Protein 5MQ1 (pdb70)

InterPro domains:
  IPR001487 Bromodomain [PF00439] (141-223)
  IPR001487 Bromodomain [PR00503] (165-181)
  IPR001487 Bromodomain [PR00503] (181-199)
  IPR001487 Bromodomain [PR00503] (199-218)
  IPR001487 Bromodomain [PS50014] (148-218)
  IPR001487 Bromodomain [SM00297] (129-237)
  IPR021900 Protein of unknown function DUF3512 [PF12024] (299-482)
  IPR036427 Bromodomain-like superfamily [G3DSA:1.20.920.10] (128-239)
  IPR036427 Bromodomain-like superfamily [SSF47370] (117-234)
  IPR051831 Bromodomain-containing [PTHR22881] (2-627)

Organism: Homo sapiens (NCBI:txid9606)

Foldseek 3Di:
DADPQLVVLVVLLVQLVVLVPVCPQADWDDCVNPPCLCVFDVPEAGSPVLNVCSVVVVDPHLVVSLVSLVSNLVSQPRRDDCVDPSVVSSVSSNVSSCVSRDDDDDDD

B-factor: mean 15.21, std 10.14, range [5.26, 54.84]

Radius of gyration: 14.57 Å; Cα contacts (8 Å, |Δi|>4): 106; chains: 1; bounding box: 26×47×26 Å

Sequence (108 aa):
EQTPLQEEALNQLMMRQLQRKDPSAFFSFPVTDFIIAPGYSMMMIIIKHPMDFSSTMKEEKIKNNNDDDYQQSIEELKDNFKLMCTNAMMIYNKPEETIYYKKAAKKKKLLHSSGMKKILSSQQQEEEERRIQS

Nearest PDB structures (foldseek):
  5mq1-assembly1_A  TM=1.009E+00  e=2.777E-17  Homo sapiens
  6v0q-assembly1_A  TM=9.928E-01  e=1.343E-14  Homo sapiens
  6v16-assembly2_B  TM=9.738E-01  e=5.239E-14  Homo sapiens
  6uzf-assembly1_A  TM=9.537E-01  e=3.900E-12  Homo sapiens
  6v0x-assembly1_A  TM=9.738E-01  e=1.212E-11  Homo sapiens

Solvent-accessible surface area: 7619 Å² total; per-residue (Å²): 157,98,58,111,61,13,120,40,2,44,55,29,5,141,67,0,47,170,103,17,123,71,61,73,18,21,143,82,60,77,69,197,136,11,104,22,19,63,149,91,8,135,132,82,35,6,0,30,52,0,98,95,53,2,150,81,90,78,5,138,37,75,98,72,0,50,67,22,0,89,57,5,0,41,9,9,48,118,50,22,140,82,129,42,110,96,44,122,26,0,109,163,4,21,121,27,0,37,176,40,15,74,146,158,206,157,135,178

Secondary structure (DSSP, 8-state):
---HHHHHHHHHHHHHHHT-TT-SSSSPPPTTTSTTHHHH-SS---HHHHHHHHHTT--S-HHHHHHHHHHHHHHHHHHS-TTSHHHHHHHHHHHHHHHHH-------

CATH classification: 1.20.920.10

Structure (mmCIF, N/CA/C/O backbone):
data_5MQ1
#
_entry.id   5MQ1
#
_cell.length_a   66.870
_cell.length_b   125.255
_cell.length_c   37.353
_cell.angle_alpha   90.00
_cell.angle_beta   90.00
_cell.angle_gamma   90.00
#
_symmetry.space_group_name_H-M   'C 2 2 21'
#
loop_
_entity.id
_entity.type
_entity.pdbx_description
1 polymer 'Bromodomain-containing protein 7'
2 non-polymer 4-[4-[(dimethylamino)methyl]-2,5-dimethoxy-phenyl]-2-methyl-2,7-naphthyridin-1-one
3 non-polymer 'ZINC ION'
4 non-polymer 'CHLORIDE ION'
5 non-polymer 'MAGNESIUM ION'
6 non-polymer 1,2-ETHANEDIOL
7 water water
#
loop_
_atom_site.group_PDB
_atom_site.id
_atom_site.type_symbol
_atom_site.label_atom_id
_atom_site.label_alt_id
_atom_site.label_comp_id
_atom_site.label_asym_id
_atom_site.label_entity_id
_atom_site.label_seq_id
_atom_site.pdbx_PDB_ins_code
_atom_site.Cartn_x
_atom_site.Cartn_y
_atom_site.Cartn_z
_atom_site.occupancy
_atom_site.B_iso_or_equiv
_atom_site.auth_seq_id
_atom_site.auth_comp_id
_atom_site.auth_asym_id
_atom_site.auth_atom_id
_atom_site.pdbx_PDB_model_num
ATOM 1 N N . GLU A 1 5 ? 25.472 122.034 49.732 1.00 47.44 132 GLU A N 1
ATOM 2 C CA . GLU A 1 5 ? 24.435 121.099 49.155 1.00 46.49 132 GLU A CA 1
ATOM 3 C C . GLU A 1 5 ? 23.027 121.707 49.209 1.00 44.34 132 GLU A C 1
ATOM 4 O O . GLU A 1 5 ? 22.318 121.567 50.209 1.00 47.77 132 GLU A O 1
ATOM 6 N N . GLN A 1 6 ? 22.619 122.377 48.140 1.00 39.94 133 GLN A N 1
ATOM 7 C CA . GLN A 1 6 ? 21.264 122.952 48.089 1.00 35.12 133 GLN A CA 1
ATOM 8 C C . GLN A 1 6 ? 20.214 121.973 47.535 1.00 29.45 133 GLN A C 1
ATOM 9 O O . GLN A 1 6 ? 20.531 121.063 46.751 1.00 31.58 133 GLN A O 1
ATOM 15 N N . THR A 1 7 ? 18.972 122.156 47.966 1.00 22.06 134 THR A N 1
ATOM 16 C CA . THR A 1 7 ? 17.866 121.315 47.522 1.00 18.12 134 THR A CA 1
ATOM 17 C C . THR A 1 7 ? 17.448 121.641 46.074 1.00 17.75 134 THR A C 1
ATOM 18 O O . THR A 1 7 ? 17.844 122.690 45.508 1.00 17.05 134 THR A O 1
ATOM 22 N N . PRO A 1 8 ? 16.675 120.728 45.461 1.00 15.68 135 PRO A N 1
ATOM 23 C CA . PRO A 1 8 ? 16.124 121.083 44.179 1.00 14.67 135 PRO A CA 1
ATOM 24 C C . PRO A 1 8 ? 15.235 122.342 44.177 1.00 13.24 135 PRO A C 1
ATOM 25 O O . PRO A 1 8 ? 15.264 123.104 43.169 1.00 13.64 135 PRO A O 1
ATOM 29 N N . LEU A 1 9 ? 14.477 122.550 45.224 1.00 12.76 136 LEU A N 1
ATOM 30 C CA . LEU A 1 9 ? 13.651 123.789 45.322 1.00 12.80 136 LEU A CA 1
ATOM 31 C C . LEU A 1 9 ? 14.549 125.027 45.362 1.00 14.03 136 LEU A C 1
ATOM 32 O O . LEU A 1 9 ? 14.336 126.020 44.629 1.00 12.67 136 LEU A O 1
ATOM 37 N N . GLN A 1 10 ? 15.569 125.011 46.220 1.00 14.40 137 GLN A N 1
ATOM 38 C CA . GLN A 1 10 ? 16.529 126.147 46.259 1.00 14.74 137 GLN A CA 1
ATOM 39 C C . GLN A 1 10 ? 17.177 126.444 44.906 1.00 15.61 137 GLN A C 1
ATOM 40 O O . GLN A 1 10 ? 17.283 127.616 44.479 1.00 14.36 137 GLN A O 1
ATOM 46 N N . GLU A 1 11 ? 17.607 125.408 44.188 1.00 14.68 138 GLU A N 1
ATOM 47 C CA A GLU A 1 11 ? 18.174 125.518 42.857 0.50 16.32 138 GLU A CA 1
ATOM 48 C CA B GLU A 1 11 ? 18.214 125.612 42.885 0.50 16.60 138 GLU A CA 1
ATOM 49 C C . GLU A 1 11 ? 17.194 126.218 41.880 1.00 15.79 138 GLU A C 1
ATOM 50 O O . GLU A 1 11 ? 17.547 127.142 41.109 1.00 15.44 138 GLU A O 1
ATOM 61 N N . ALA A 1 12 ? 15.953 125.756 41.917 1.00 14.77 139 ALA A N 1
ATOM 62 C CA . ALA A 1 12 ? 14.888 126.314 41.072 1.00 13.46 139 ALA A CA 1
ATOM 63 C C . ALA A 1 12 ? 14.657 127.809 41.410 1.00 13.06 139 ALA A C 1
ATOM 64 O O . ALA A 1 12 ? 14.444 128.631 40.494 1.00 13.70 139 ALA A O 1
ATOM 66 N N . LEU A 1 13 ? 14.609 128.117 42.696 1.00 12.39 140 LEU A N 1
ATOM 67 C CA . LEU A 1 13 ? 14.372 129.541 43.106 1.00 12.26 140 LEU A CA 1
ATOM 68 C C . LEU A 1 13 ? 15.543 130.419 42.692 1.00 12.99 140 LEU A C 1
ATOM 69 O O . LEU A 1 13 ? 15.330 131.557 42.232 1.00 11.84 140 LEU A O 1
ATOM 74 N N . ASN A 1 14 ? 16.785 129.919 42.813 1.00 14.09 141 ASN A N 1
ATOM 75 C CA . ASN A 1 14 ? 17.965 130.688 42.348 1.00 15.25 141 ASN A CA 1
ATOM 76 C C . ASN A 1 14 ? 17.906 130.985 40.863 1.00 15.81 141 ASN A C 1
ATOM 77 O O . ASN A 1 14 ? 18.259 132.100 40.453 1.00 15.98 141 ASN A O 1
ATOM 82 N N . GLN A 1 15 ? 17.504 130.010 40.052 1.00 15.68 142 GLN A N 1
ATOM 83 C CA . GLN A 1 15 ? 17.417 130.213 38.626 1.00 16.41 142 GLN A CA 1
ATOM 84 C C . GLN A 1 15 ? 16.325 131.264 38.291 1.00 15.19 142 GLN A C 1
ATOM 85 O O . GLN A 1 15 ? 16.551 132.136 37.430 1.00 15.98 142 GLN A O 1
ATOM 88 N N . LEU A 1 16 ? 15.190 131.178 38.980 1.00 11.88 143 LEU A N 1
ATOM 89 C CA . LEU A 1 16 ? 14.141 132.232 38.765 1.00 11.75 143 LEU A CA 1
ATOM 90 C C . LEU A 1 16 ? 14.656 133.624 39.128 1.00 10.66 143 LEU A C 1
ATOM 91 O O . LEU A 1 16 ? 14.411 134.630 38.375 1.00 10.12 143 LEU A O 1
ATOM 96 N N . MET A 1 17 ? 15.355 133.731 40.251 1.00 10.39 144 MET A N 1
ATOM 97 C CA A MET A 1 17 ? 15.938 135.003 40.666 0.60 10.86 144 MET A CA 1
ATOM 98 C CA B MET A 1 17 ? 15.946 135.011 40.684 0.40 11.38 144 MET A CA 1
ATOM 99 C C . MET A 1 17 ? 16.873 135.617 39.638 1.00 11.39 144 MET A C 1
ATOM 100 O O . MET A 1 17 ? 16.801 136.825 39.377 1.00 10.82 144 MET A O 1
ATOM 109 N N . ARG A 1 18 ? 17.746 134.813 39.025 1.00 11.62 145 ARG A N 1
ATOM 110 C CA . ARG A 1 18 ? 18.648 135.348 37.985 1.00 12.42 145 ARG A CA 1
ATOM 111 C C . ARG A 1 18 ? 17.857 135.981 36.825 1.00 11.54 145 ARG A C 1
ATOM 112 O O . ARG A 1 18 ? 18.200 137.075 36.334 1.00 11.13 145 ARG A O 1
ATOM 120 N N . GLN A 1 19 ? 16.779 135.322 36.406 1.00 10.07 146 GLN A N 1
ATOM 121 C CA . GLN A 1 19 ? 15.925 135.856 35.341 1.00 9.79 146 GLN A CA 1
ATOM 122 C C . GLN A 1 19 ? 15.257 137.181 35.772 1.00 9.24 146 GLN A C 1
ATOM 123 O O . GLN A 1 19 ? 15.209 138.140 35.006 1.00 9.27 146 GLN A O 1
ATOM 129 N N . LEU A 1 20 ? 14.720 137.209 36.972 1.00 8.78 147 LEU A N 1
ATOM 130 C CA . LEU A 1 20 ? 13.991 138.391 37.504 1.00 7.91 147 LEU A CA 1
ATOM 131 C C . LEU A 1 20 ? 14.920 139.609 37.636 1.00 8.78 147 LEU A C 1
ATOM 132 O O . LEU A 1 20 ? 14.562 140.725 37.237 1.00 7.92 147 LEU A O 1
ATOM 137 N N . GLN A 1 21 ? 16.164 139.384 38.104 1.00 9.01 148 GLN A N 1
ATOM 138 C CA . GLN A 1 21 ? 17.082 140.530 38.269 1.00 9.61 148 GLN A CA 1
ATOM 139 C C . GLN A 1 21 ? 17.528 141.095 36.926 1.00 9.08 148 GLN A C 1
ATOM 140 O O . GLN A 1 21 ? 17.814 142.319 36.835 1.00 8.96 148 GLN A O 1
ATOM 146 N N . ARG A 1 22 ? 17.597 140.266 35.870 1.00 10.07 149 ARG A N 1
ATOM 147 C CA . ARG A 1 22 ? 17.916 140.797 34.524 1.00 11.02 149 ARG A CA 1
ATOM 148 C C . ARG A 1 22 ? 16.864 141.803 34.034 1.00 10.58 149 ARG A C 1
ATOM 149 O O . ARG A 1 22 ? 17.156 142.682 33.161 1.00 11.40 149 ARG A O 1
ATOM 157 N N . LYS A 1 23 ? 15.644 141.718 34.590 1.00 8.83 150 LYS A N 1
ATOM 158 C CA . LYS A 1 23 ? 14.543 142.652 34.237 1.00 9.19 150 LYS A CA 1
ATOM 159 C C . LYS A 1 23 ? 14.582 143.973 35.063 1.00 8.83 150 LYS A C 1
ATOM 160 O O . LYS A 1 23 ? 13.703 144.863 34.860 1.00 8.73 150 LYS A O 1
ATOM 166 N N . ASP A 1 24 ? 15.611 144.140 35.903 1.00 8.59 151 ASP A N 1
ATOM 167 C CA . ASP A 1 24 ? 15.849 145.343 36.708 1.00 8.10 151 ASP A CA 1
ATOM 168 C C . ASP A 1 24 ? 17.268 145.902 36.389 1.00 8.24 151 ASP A C 1
ATOM 169 O O . ASP A 1 24 ? 18.141 145.974 37.273 1.00 7.75 151 ASP A O 1
ATOM 174 N N . PRO A 1 25 ? 17.475 146.322 35.107 1.00 8.47 152 PRO A N 1
ATOM 175 C CA . PRO A 1 25 ? 18.827 146.853 34.754 1.00 9.02 152 PRO A CA 1
ATOM 176 C C . PRO A 1 25 ? 19.279 148.120 35.547 1.00 8.93 152 PRO A C 1
ATOM 177 O O . PRO A 1 25 ? 20.499 148.366 35.692 1.00 9.64 152 PRO A O 1
ATOM 181 N N . SER A 1 26 ? 18.306 148.919 36.015 1.00 8.14 153 SER A N 1
ATOM 182 C CA . SER A 1 26 ? 18.637 150.090 36.845 1.00 7.99 153 SER A CA 1
ATOM 183 C C . SER A 1 26 ? 19.027 149.768 38.293 1.00 7.86 153 SER A C 1
ATOM 184 O O . SER A 1 26 ? 19.418 150.682 39.044 1.00 8.56 153 SER A O 1
ATOM 187 N N . ALA A 1 27 ? 18.822 148.515 38.719 1.00 7.62 154 ALA A N 1
ATOM 188 C CA . ALA A 1 27 ? 19.141 148.098 40.084 1.00 8.24 154 ALA A CA 1
ATOM 189 C C . ALA A 1 27 ? 18.350 148.872 41.147 1.00 8.02 154 ALA A C 1
ATOM 190 O O . ALA A 1 27 ? 18.828 149.094 42.290 1.00 8.67 154 ALA A O 1
ATOM 192 N N . PHE A 1 28 ? 17.118 149.255 40.812 1.00 7.54 155 PHE A N 1
ATOM 193 C CA . PHE A 1 28 ? 16.278 149.946 41.771 1.00 7.22 155 PHE A CA 1
ATOM 194 C C . PHE A 1 28 ? 15.773 148.984 42.897 1.00 7.07 155 PHE A C 1
ATOM 195 O O . PHE A 1 28 ? 15.401 149.438 43.972 1.00 7.57 155 PHE A O 1
ATOM 203 N N . PHE A 1 29 ? 15.729 147.672 42.629 1.00 6.32 156 PHE A N 1
ATOM 204 C CA . PHE A 1 29 ? 15.098 146.695 43.532 1.00 6.79 156 PHE A CA 1
ATOM 205 C C . PHE A 1 29 ? 16.150 145.706 44.127 1.00 6.90 156 PHE A C 1
ATOM 206 O O . PHE A 1 29 ? 15.779 144.759 44.834 1.00 7.18 156 PHE A O 1
ATOM 214 N N . SER A 1 30 ? 17.447 145.975 43.927 1.00 7.07 157 SER A N 1
ATOM 215 C CA . SER A 1 30 ? 18.505 145.069 44.424 1.00 7.86 157 SER A CA 1
ATOM 216 C C . SER A 1 30 ? 18.643 144.989 45.933 1.00 7.92 157 SER A C 1
ATOM 217 O O . SER A 1 30 ? 18.923 143.902 46.476 1.00 8.63 157 SER A O 1
ATOM 220 N N . PHE A 1 31 ? 18.488 146.132 46.615 1.00 8.01 158 PHE A N 1
ATOM 221 C CA . PHE A 1 31 ? 18.740 146.269 48.078 1.00 8.30 158 PHE A CA 1
ATOM 222 C C . PHE A 1 31 ? 17.620 147.044 48.777 1.00 7.99 158 PHE A C 1
ATOM 223 O O . PHE A 1 31 ? 16.806 147.704 48.103 1.00 7.45 158 PHE A O 1
ATOM 231 N N . PRO A 1 32 ? 17.543 146.972 50.120 1.00 7.78 159 PRO A N 1
ATOM 232 C CA . PRO A 1 32 ? 16.450 147.678 50.808 1.00 8.16 159 PRO A CA 1
ATOM 233 C C . PRO A 1 32 ? 16.464 149.197 50.584 1.00 8.04 159 PRO A C 1
ATOM 234 O O . PRO A 1 32 ? 17.555 149.835 50.503 1.00 8.19 159 PRO A O 1
ATOM 238 N N . VAL A 1 33 ? 15.284 149.772 50.415 1.00 7.56 160 VAL A N 1
ATOM 239 C CA . VAL A 1 33 ? 15.136 151.251 50.347 1.00 8.20 160 VAL A CA 1
ATOM 240 C C . VAL A 1 33 ? 15.283 151.890 51.722 1.00 8.57 160 VAL A C 1
ATOM 241 O O . VAL A 1 33 ? 14.497 151.615 52.622 1.00 10.47 160 VAL A O 1
ATOM 245 N N . THR A 1 34 ? 16.281 152.776 51.881 1.00 8.30 161 THR A N 1
ATOM 246 C CA . THR A 1 34 ? 16.473 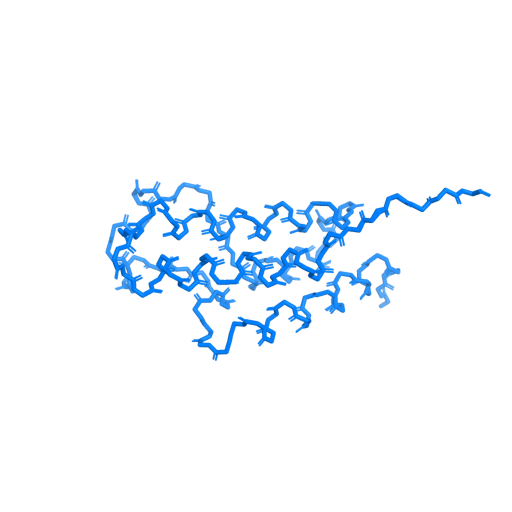153.482 53.177 1.00 8.05 161 THR A CA 1
ATOM 247 C C . THR A 1 34 ? 15.723 154.829 53.233 1.00 7.30 161 THR A C 1
ATOM 248 O O . THR A 1 34 ? 15.348 155.397 52.202 1.00 8.15 161 THR A O 1
ATOM 252 N N . ASP A 1 35 ? 15.579 155.402 54.446 1.00 7.70 162 ASP A N 1
ATOM 253 C CA . ASP A 1 35 ? 14.970 156.722 54.652 1.00 7.83 162 ASP A CA 1
ATOM 254 C C . ASP A 1 35 ? 15.873 157.843 54.124 1.00 8.00 162 ASP A C 1
ATOM 255 O O . ASP A 1 35 ? 15.397 158.968 53.989 1.00 7.73 162 ASP A O 1
ATOM 260 N N . 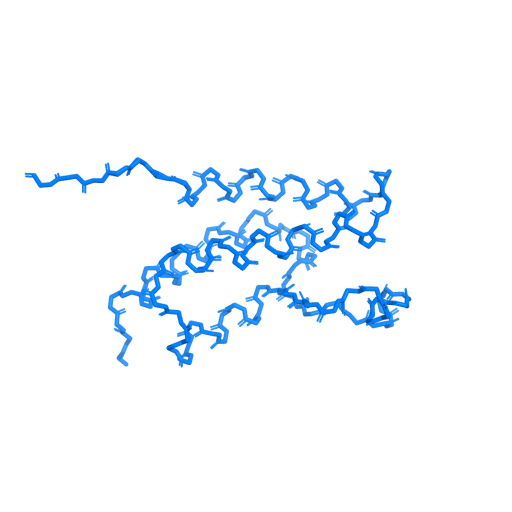PHE A 1 36 ? 17.171 157.549 53.884 1.00 7.81 163 PHE A N 1
ATOM 261 C CA . PHE A 1 36 ? 18.085 158.549 53.272 1.00 7.97 163 PHE A CA 1
ATOM 262 C C . PHE A 1 36 ? 17.827 158.648 51.769 1.00 9.07 163 PHE A C 1
ATOM 263 O O . PHE A 1 36 ? 17.725 159.770 51.256 1.00 10.10 163 PHE A O 1
ATOM 271 N N . ILE A 1 37 ? 17.688 157.510 51.087 1.00 9.34 164 ILE A N 1
ATOM 272 C CA A ILE A 1 37 ? 17.373 157.655 49.651 0.80 10.97 164 ILE A CA 1
ATOM 273 C CA B ILE A 1 37 ? 17.338 157.460 49.657 0.20 9.46 164 ILE A CA 1
ATOM 274 C C . ILE A 1 37 ? 15.921 158.022 49.374 1.00 9.85 164 ILE A C 1
ATOM 275 O O . ILE A 1 37 ? 15.646 158.664 48.336 1.00 10.15 164 ILE A O 1
ATOM 284 N N . ALA A 1 38 ? 15.026 157.705 50.304 1.00 9.04 165 ALA A N 1
ATOM 285 C CA . ALA A 1 38 ? 13.598 157.934 50.154 1.00 7.95 165 ALA A CA 1
ATOM 286 C C . ALA A 1 38 ? 12.992 158.469 51.447 1.00 7.71 165 ALA A C 1
ATOM 287 O O . ALA A 1 38 ? 12.604 157.696 52.338 1.00 6.85 165 ALA A O 1
ATOM 289 N N . PRO A 1 39 ? 12.970 159.814 51.606 1.00 8.13 166 PRO A N 1
ATOM 290 C CA . PRO A 1 39 ? 12.468 160.385 52.834 1.00 7.99 166 PRO A CA 1
ATOM 291 C C . PRO A 1 39 ? 11.154 159.811 53.342 1.00 8.48 166 PRO A C 1
ATOM 292 O O . PRO A 1 39 ? 10.189 159.676 52.556 1.00 9.39 166 PRO A O 1
ATOM 296 N N . GLY A 1 40 ? 11.070 159.478 54.620 1.00 8.47 167 GLY A N 1
ATOM 297 C CA . GLY A 1 40 ? 9.823 158.997 55.192 1.00 8.85 167 GLY A CA 1
ATOM 298 C C . GLY A 1 40 ? 9.428 157.560 54.821 1.00 8.60 167 GLY A C 1
ATOM 299 O O . GLY A 1 40 ? 8.341 157.144 55.207 1.00 9.24 167 GLY A O 1
ATOM 300 N N . TYR A 1 41 ? 10.295 156.826 54.128 1.00 8.18 168 TYR A N 1
ATOM 301 C CA . TYR A 1 41 ? 9.879 155.458 53.602 1.00 8.47 168 TYR A CA 1
ATOM 302 C C . TYR A 1 41 ? 9.350 154.552 54.691 1.00 9.02 168 TYR A C 1
ATOM 303 O O . TYR A 1 41 ? 8.234 153.954 54.529 1.00 8.46 168 TYR A O 1
ATOM 312 N N . SER A 1 42 ? 10.077 154.450 55.818 1.00 8.81 169 SER A N 1
ATOM 313 C CA . SER A 1 42 ? 9.738 153.525 56.888 1.00 10.04 169 SER A CA 1
ATOM 314 C C . SER A 1 42 ? 8.459 153.913 57.653 1.00 11.35 169 SER A C 1
ATOM 315 O O . SER A 1 42 ? 7.883 153.025 58.326 1.00 11.33 169 SER A O 1
ATOM 318 N N . MET A 1 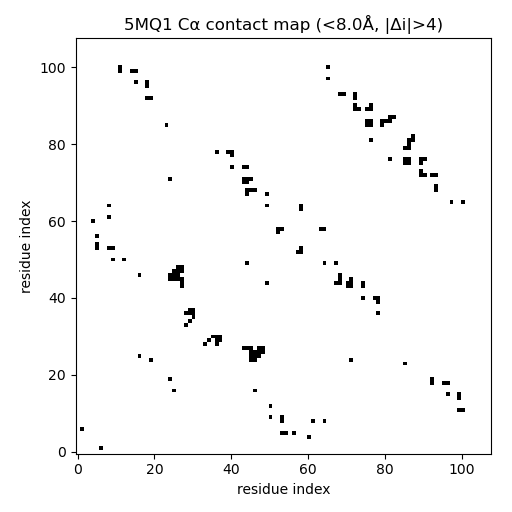43 ? 8.032 155.168 57.543 1.00 12.42 170 MET A N 1
ATOM 319 C CA A MET A 1 43 ? 6.801 155.747 58.115 0.40 14.02 170 MET A CA 1
ATOM 320 C CA B MET A 1 43 ? 6.811 155.602 58.187 0.40 13.30 170 MET A CA 1
ATOM 321 C CA C MET A 1 43 ? 6.804 155.633 58.167 0.20 13.00 170 MET A CA 1
ATOM 322 C C . MET A 1 43 ? 5.590 155.213 57.324 1.00 13.48 170 MET A C 1
ATOM 323 O O . MET A 1 43 ? 4.473 155.158 57.826 1.00 15.07 170 MET A O 1
ATOM 336 N N . ILE A 1 44 ? 5.814 154.905 56.029 1.00 11.02 171 ILE A N 1
ATOM 337 C CA A ILE A 1 44 ? 4.725 154.538 55.096 0.80 10.68 171 ILE A CA 1
ATOM 338 C CA B ILE A 1 44 ? 4.759 154.564 55.060 0.20 10.51 171 ILE A CA 1
ATOM 339 C C . ILE A 1 44 ? 4.726 153.052 54.811 1.00 10.17 171 ILE A C 1
ATOM 340 O O . ILE A 1 44 ? 3.679 152.388 55.010 1.00 11.11 171 ILE A O 1
ATOM 349 N N . ILE A 1 45 ? 5.870 152.495 54.407 1.00 8.06 172 ILE A N 1
ATOM 350 C CA . ILE A 1 45 ? 5.948 151.058 54.021 1.00 7.99 172 ILE A CA 1
ATOM 351 C C . ILE A 1 45 ? 6.308 150.213 55.232 1.00 8.68 172 ILE A C 1
ATOM 352 O O . ILE A 1 45 ? 7.469 150.267 55.723 1.00 10.33 172 ILE A O 1
ATOM 357 N N . LYS A 1 46 ? 5.343 149.442 55.739 1.00 7.70 173 LYS A N 1
ATOM 358 C CA . LYS A 1 46 ? 5.538 148.675 56.970 1.00 8.50 173 LYS A CA 1
ATOM 359 C C . LYS A 1 46 ? 5.974 147.234 56.743 1.00 8.06 173 LYS A C 1
ATOM 360 O O . LYS A 1 46 ? 6.387 146.544 57.709 1.00 10.00 173 LYS A O 1
ATOM 366 N N . HIS A 1 47 ? 5.928 146.752 55.493 1.00 7.79 174 HIS A N 1
ATOM 367 C CA . HIS A 1 47 ? 6.291 145.392 55.152 1.00 7.59 174 HIS A CA 1
ATOM 368 C C . HIS A 1 47 ? 7.246 145.435 53.924 1.00 7.55 174 HIS A C 1
ATOM 369 O O . HIS A 1 47 ? 6.852 145.082 52.805 1.00 7.17 174 HIS A O 1
ATOM 376 N N . PRO A 1 48 ? 8.446 145.973 54.083 1.00 7.41 175 PRO A N 1
ATOM 377 C CA . PRO A 1 48 ? 9.376 146.157 52.992 1.00 7.62 175 PRO A CA 1
ATOM 378 C C . PRO A 1 48 ? 9.869 144.827 52.367 1.00 7.70 175 PRO A C 1
ATOM 379 O O . PRO A 1 48 ? 9.901 143.749 53.041 1.00 8.73 175 PRO A O 1
ATOM 383 N N . MET A 1 49 ? 10.266 144.878 51.087 1.00 7.13 176 MET A N 1
ATOM 384 C CA . MET A 1 49 ? 10.831 143.726 50.421 1.00 7.69 176 MET A CA 1
ATOM 385 C C . MET A 1 49 ? 11.783 144.177 49.303 1.00 7.31 176 MET A C 1
ATOM 386 O O . MET A 1 49 ? 11.582 145.274 48.744 1.00 7.48 176 MET A O 1
ATOM 391 N N . ASP A 1 50 ? 12.810 143.373 49.017 1.00 7.44 177 ASP A N 1
ATOM 392 C CA . ASP A 1 50 ? 13.793 143.666 47.938 1.00 7.72 177 ASP A CA 1
ATOM 393 C C . ASP A 1 50 ? 14.469 142.353 47.524 1.00 7.55 177 ASP A C 1
ATOM 394 O O . ASP A 1 50 ? 14.352 141.325 48.257 1.00 7.06 177 ASP A O 1
ATOM 399 N N . PHE A 1 51 ? 15.202 142.359 46.422 1.00 6.97 178 PHE A N 1
ATOM 400 C CA . PHE A 1 51 ? 15.784 141.130 45.894 1.00 7.78 178 PHE A CA 1
ATOM 401 C C . PHE A 1 51 ? 16.845 140.555 46.831 1.00 7.47 178 PHE A C 1
ATOM 402 O O . PHE A 1 51 ? 16.919 139.334 46.970 1.00 8.10 178 PHE A O 1
ATOM 410 N N . SER A 1 52 ? 17.649 141.374 47.538 1.00 8.12 179 SER A N 1
ATOM 411 C CA A SER A 1 52 ? 18.690 140.820 48.448 0.50 8.25 179 SER A CA 1
ATOM 412 C CA B SER A 1 52 ? 18.685 140.830 48.459 0.50 8.64 179 SER A CA 1
ATOM 413 C C . SER A 1 52 ? 18.051 140.053 49.621 1.00 8.81 179 SER A C 1
ATOM 414 O O . SER A 1 52 ? 18.545 139.003 50.022 1.00 9.82 179 SER A O 1
ATOM 419 N N . THR A 1 53 ? 16.923 140.542 50.127 1.00 8.55 180 THR A N 1
ATOM 420 C CA . THR A 1 53 ? 16.192 139.894 51.204 1.00 8.92 180 THR A CA 1
ATOM 421 C C . THR A 1 53 ? 15.652 138.567 50.710 1.00 8.91 180 THR A C 1
ATOM 422 O O . THR A 1 53 ? 15.743 137.529 51.417 1.00 9.02 180 THR A O 1
ATOM 426 N N . MET A 1 54 ? 15.102 138.547 49.495 1.00 9.34 181 MET A N 1
ATOM 427 C CA . MET A 1 54 ? 14.623 137.310 48.861 1.00 10.03 181 MET A CA 1
ATOM 428 C C . MET A 1 54 ? 15.757 136.283 48.705 1.00 9.62 181 MET A C 1
ATOM 429 O O . MET A 1 54 ? 15.582 135.106 49.014 1.00 9.21 181 MET A O 1
ATOM 434 N N . LYS A 1 55 ? 16.922 136.727 48.252 1.00 9.47 182 LYS A N 1
ATOM 435 C CA . LYS A 1 55 ? 18.084 135.782 48.137 1.00 10.94 182 LYS A CA 1
ATOM 436 C C . LYS A 1 55 ? 18.507 135.217 49.518 1.00 11.48 182 LYS A C 1
ATOM 437 O O . LYS A 1 55 ? 18.838 134.024 49.578 1.00 11.66 182 LYS A O 1
ATOM 443 N N . GLU A 1 56 ? 18.498 136.013 50.572 1.00 11.45 183 GLU A N 1
ATOM 444 C CA A GLU A 1 56 ? 18.818 135.545 51.918 0.70 12.92 183 GLU A CA 1
ATOM 445 C CA B GLU A 1 56 ? 18.820 135.549 51.931 0.30 12.77 183 GLU A CA 1
ATOM 446 C C . GLU A 1 56 ? 17.785 134.525 52.390 1.00 12.70 183 GLU A C 1
ATOM 447 O O . GLU A 1 56 ? 18.140 133.509 52.997 1.00 12.48 183 GLU A O 1
ATOM 458 N N . LYS A 1 57 ? 16.498 134.754 52.078 1.00 11.76 184 LYS A N 1
ATOM 459 C CA . LYS A 1 57 ? 15.434 133.758 52.378 1.00 11.36 184 LYS A CA 1
ATOM 460 C C . LYS A 1 57 ? 15.668 132.427 51.672 1.00 11.39 184 LYS A C 1
ATOM 461 O O . LYS A 1 57 ? 15.472 131.338 52.296 1.00 11.53 184 LYS A O 1
ATOM 467 N N . ILE A 1 58 ? 16.072 132.458 50.405 1.00 11.08 185 ILE A N 1
ATOM 468 C CA . ILE A 1 58 ? 16.403 131.231 49.685 1.00 12.19 185 ILE A CA 1
ATOM 469 C C . ILE A 1 58 ? 17.520 130.461 50.411 1.00 15.48 185 ILE A C 1
ATOM 470 O O . ILE A 1 58 ? 17.318 129.271 50.765 1.00 15.10 185 ILE A O 1
ATOM 475 N N . LYS A 1 59 ? 18.617 131.162 50.682 1.00 15.63 186 LYS A N 1
ATOM 476 C CA . LYS A 1 59 ? 19.819 130.573 51.357 1.00 19.08 186 LYS A CA 1
ATOM 477 C C . LYS A 1 59 ? 19.439 130.007 52.714 1.00 18.40 186 LYS A C 1
ATOM 478 O O . LYS A 1 59 ? 19.959 128.926 53.072 1.00 20.66 186 LYS A O 1
ATOM 484 N N . ASN A 1 60 ? 18.562 130.667 53.481 1.00 17.76 187 ASN A N 1
ATOM 485 C CA . ASN A 1 60 ? 18.127 130.205 54.809 1.00 19.00 187 ASN A CA 1
ATOM 486 C C . ASN A 1 60 ? 16.986 129.145 54.872 1.00 19.81 187 ASN A C 1
ATOM 487 O O . ASN A 1 60 ? 16.447 128.869 55.978 1.00 21.65 187 ASN A O 1
ATOM 492 N N . ASN A 1 61 ? 16.584 128.640 53.702 1.00 19.99 188 ASN A N 1
ATOM 493 C CA A ASN A 1 61 ? 15.497 127.653 53.551 0.50 19.92 188 ASN A CA 1
ATOM 494 C CA B ASN A 1 61 ? 15.459 127.639 53.636 0.50 19.94 188 ASN A CA 1
ATOM 495 C C . ASN A 1 61 ? 14.142 128.171 54.127 1.00 19.76 188 ASN A C 1
ATOM 496 O O . ASN A 1 61 ? 13.319 127.433 54.729 1.00 22.29 188 ASN A O 1
ATOM 505 N N . ASP A 1 62 ? 13.865 129.468 53.899 1.00 16.46 189 ASP A N 1
ATOM 506 C CA A ASP A 1 62 ? 12.665 130.143 54.391 0.40 15.42 189 ASP A CA 1
ATOM 507 C CA B ASP A 1 62 ? 12.674 130.134 54.372 0.30 15.97 189 ASP A CA 1
ATOM 508 C CA C ASP A 1 62 ? 12.633 130.065 54.391 0.30 15.49 189 ASP A CA 1
ATOM 509 C C . ASP A 1 62 ? 11.482 130.080 53.395 1.00 14.00 189 ASP A C 1
ATOM 510 O O . ASP A 1 62 ? 10.370 130.557 53.745 1.00 16.56 189 ASP A O 1
ATOM 523 N N . TYR A 1 63 ? 11.710 129.536 52.194 1.00 12.22 190 TYR A N 1
ATOM 524 C CA . TYR A 1 63 ? 10.624 129.368 51.197 1.00 12.48 190 TYR A CA 1
ATOM 525 C C . TYR A 1 63 ? 10.161 127.882 51.097 1.00 12.06 190 TYR A C 1
ATOM 526 O O . TYR A 1 63 ? 10.983 126.972 50.983 1.00 13.89 190 TYR A O 1
ATOM 535 N N . GLN A 1 64 ? 8.850 127.698 51.132 1.00 13.22 191 GLN A N 1
ATOM 536 C CA A GLN A 1 64 ? 8.239 126.371 50.928 0.50 13.48 191 GLN A CA 1
ATOM 537 C CA B GLN A 1 64 ? 8.234 126.358 50.984 0.50 13.47 191 GLN A CA 1
ATOM 538 C C . GLN A 1 64 ? 7.852 126.078 49.486 1.00 14.03 191 GLN A C 1
ATOM 539 O O . GLN A 1 64 ? 7.596 124.933 49.102 1.00 15.66 191 GLN A O 1
ATOM 550 N N . SER A 1 65 ? 7.839 127.100 48.614 1.00 11.07 192 SER A N 1
ATOM 551 C CA . SER A 1 65 ? 7.321 126.973 47.241 1.00 10.57 192 SER A CA 1
ATOM 552 C C . SER A 1 65 ? 7.674 128.173 46.342 1.00 9.67 192 SER A C 1
ATOM 553 O O . SER A 1 65 ? 8.042 129.245 46.842 1.00 9.57 192 SER A O 1
ATOM 556 N N . ILE A 1 66 ? 7.589 127.962 45.047 1.00 9.31 193 ILE A N 1
ATOM 557 C CA . ILE A 1 66 ? 7.702 129.044 44.062 1.00 9.35 193 ILE A CA 1
ATOM 558 C C . ILE A 1 66 ? 6.586 130.078 44.351 1.00 8.39 193 ILE A C 1
ATOM 559 O O . ILE A 1 66 ? 6.852 131.298 44.273 1.00 7.82 193 ILE A O 1
ATOM 564 N N . GLU A 1 67 ? 5.363 129.642 44.656 1.00 6.97 194 GLU A N 1
ATOM 565 C CA . GLU A 1 67 ? 4.278 130.576 45.001 1.00 7.04 194 GLU A CA 1
ATOM 566 C C . GLU A 1 67 ? 4.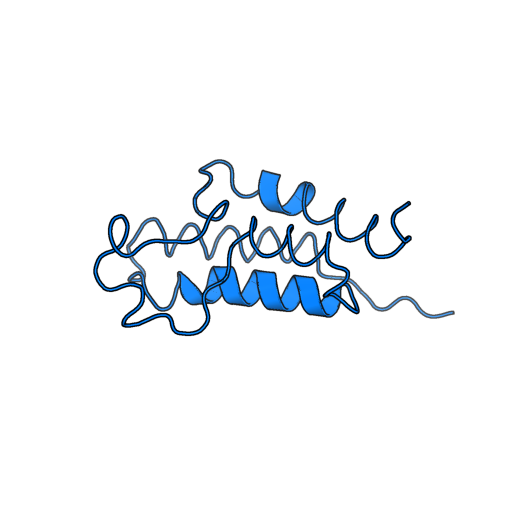691 131.643 46.013 1.00 6.92 194 GLU A C 1
ATOM 567 O O . GLU A 1 67 ? 4.351 132.819 45.905 1.00 6.15 194 GLU A O 1
ATOM 573 N N . GLU A 1 68 ? 5.357 131.217 47.087 1.00 7.03 195 GLU A N 1
ATOM 574 C CA . GLU A 1 68 ? 5.801 132.152 48.133 1.00 7.80 195 GLU A CA 1
ATOM 575 C C . GLU A 1 68 ? 6.801 133.201 47.590 1.00 7.52 195 GLU A C 1
ATOM 576 O O . GLU A 1 68 ? 6.714 134.401 47.953 1.00 7.27 195 GLU A O 1
ATOM 582 N N . LEU A 1 69 ? 7.769 132.779 46.756 1.00 7.54 196 LEU A N 1
ATOM 583 C CA . LEU A 1 69 ? 8.713 133.718 46.146 1.00 7.64 196 LEU A CA 1
ATOM 584 C C . LEU A 1 69 ? 7.924 134.685 45.237 1.00 6.92 196 LEU A C 1
ATOM 585 O O . LEU A 1 69 ? 8.215 135.891 45.249 1.00 6.52 196 LEU A O 1
ATOM 590 N N . LYS A 1 70 ? 6.983 134.183 44.451 1.00 6.20 197 LYS A N 1
ATOM 591 C CA . LYS A 1 70 ? 6.197 135.057 43.537 1.00 5.99 197 LYS A CA 1
ATOM 592 C C . LYS A 1 70 ? 5.424 136.101 44.335 1.00 5.69 197 LYS A C 1
ATOM 593 O O . LYS A 1 70 ? 5.337 137.303 43.926 1.00 5.26 197 LYS A O 1
ATOM 599 N N . ASP A 1 71 ? 4.829 135.707 45.461 1.00 5.56 198 ASP A N 1
ATOM 600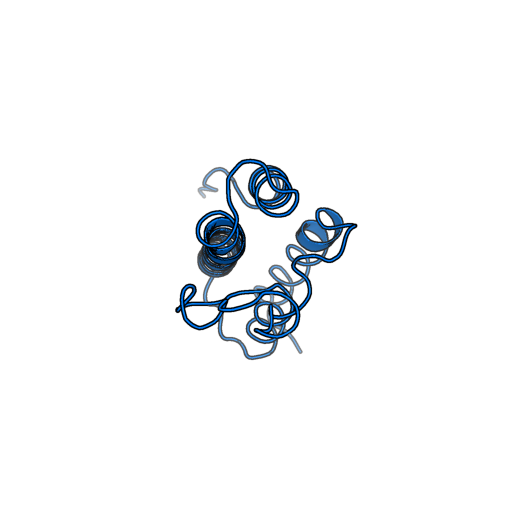 C CA . ASP A 1 71 ? 4.063 136.686 46.276 1.00 5.65 198 ASP A CA 1
ATOM 601 C C . ASP A 1 71 ? 5.018 137.748 46.885 1.00 6.17 198 ASP A C 1
ATOM 602 O O . ASP A 1 71 ? 4.623 138.942 46.987 1.00 5.75 198 ASP A O 1
ATOM 607 N N . ASN A 1 72 ? 6.244 137.369 47.330 1.00 5.85 199 ASN A N 1
ATOM 608 C CA . ASN A 1 72 ? 7.201 138.376 47.832 1.00 6.49 199 ASN A CA 1
ATOM 609 C C . ASN A 1 72 ? 7.639 139.317 46.710 1.00 6.21 199 ASN A C 1
ATOM 610 O O . ASN A 1 72 ? 7.824 140.548 46.908 1.00 6.55 199 ASN A O 1
ATOM 615 N N . PHE A 1 73 ? 7.823 138.787 45.489 1.00 5.72 200 PHE A N 1
ATOM 616 C CA . PHE A 1 73 ? 8.121 139.640 44.317 1.00 5.73 200 PHE A CA 1
ATOM 617 C C . PHE A 1 73 ? 7.028 140.676 44.040 1.00 6.01 200 PHE A C 1
ATOM 618 O O . PHE A 1 73 ? 7.276 141.893 43.812 1.00 6.11 200 PHE A O 1
ATOM 626 N N . LYS A 1 74 ? 5.789 140.221 44.082 1.00 6.52 201 LYS A N 1
ATOM 627 C CA . LYS A 1 74 ? 4.630 141.143 43.981 1.00 7.07 201 LYS A CA 1
ATOM 628 C C . LYS A 1 74 ? 4.610 142.204 45.082 1.00 6.65 201 LYS A C 1
ATOM 629 O O . LYS A 1 74 ? 4.365 143.409 44.764 1.00 7.04 201 LYS A O 1
ATOM 640 N N . LEU A 1 75 ? 4.891 141.796 46.326 1.00 6.54 202 LEU A N 1
ATOM 641 C CA . LEU A 1 75 ? 4.911 142.735 47.458 1.00 6.78 202 LEU A CA 1
ATOM 642 C C . LEU A 1 75 ? 5.971 143.856 47.241 1.00 6.26 202 LEU A C 1
ATOM 643 O O . LEU A 1 75 ? 5.647 145.060 47.429 1.00 6.28 202 LEU A O 1
ATOM 648 N N . MET A 1 76 ? 7.141 143.486 46.723 1.00 6.07 203 MET A N 1
ATOM 649 C CA . MET A 1 76 ? 8.207 144.446 46.427 1.00 6.23 203 MET A CA 1
ATOM 650 C C . MET A 1 76 ? 7.723 145.497 45.406 1.00 6.26 203 MET A C 1
ATOM 651 O O . MET A 1 76 ? 7.947 146.746 45.563 1.00 6.41 203 MET A O 1
ATOM 656 N N . CYS A 1 77 ? 7.086 145.045 44.334 1.00 6.08 204 CYS A N 1
ATOM 657 C CA . CYS A 1 77 ? 6.612 145.961 43.293 1.00 6.48 204 CYS A CA 1
ATOM 658 C C . CYS A 1 77 ? 5.432 146.843 43.766 1.00 6.35 204 CYS A C 1
ATOM 659 O O . CYS A 1 77 ? 5.391 148.050 43.485 1.00 6.59 204 CYS A O 1
ATOM 662 N N . THR A 1 78 ? 4.486 146.238 44.492 1.00 5.89 205 THR A N 1
ATOM 663 C CA . THR A 1 78 ? 3.322 146.982 45.034 1.00 6.18 205 THR A CA 1
ATOM 664 C C . THR A 1 78 ? 3.730 148.060 46.052 1.00 5.95 205 THR A C 1
ATOM 665 O O . THR A 1 78 ? 3.160 149.157 46.088 1.00 5.67 205 THR A O 1
ATOM 672 N N . ASN A 1 79 ? 4.714 147.762 46.885 1.00 5.62 206 ASN A N 1
ATOM 673 C CA . ASN A 1 79 ? 5.239 148.767 47.790 1.00 5.68 206 ASN A CA 1
ATOM 674 C C . ASN A 1 79 ? 5.695 150.047 47.072 1.00 5.74 206 ASN A C 1
ATOM 675 O O . ASN A 1 79 ? 5.450 151.169 47.548 1.00 5.56 206 ASN A O 1
ATOM 680 N N . ALA A 1 80 ? 6.368 149.898 45.928 1.00 5.47 207 ALA A N 1
ATOM 681 C CA . ALA A 1 80 ? 6.819 151.075 45.136 1.00 5.87 207 ALA A CA 1
ATOM 682 C C . ALA A 1 80 ? 5.610 151.860 44.608 1.00 5.99 207 ALA A C 1
ATOM 683 O O . ALA A 1 80 ? 5.700 153.108 44.490 1.00 6.47 207 ALA A O 1
ATOM 685 N N . MET A 1 81 ? 4.468 151.201 44.318 1.00 5.65 208 MET A N 1
ATOM 686 C CA A MET A 1 81 ? 3.289 151.921 43.823 0.60 6.30 208 MET A CA 1
ATOM 687 C CA B MET A 1 81 ? 3.256 151.902 43.835 0.40 5.79 208 MET A CA 1
ATOM 688 C C . MET A 1 81 ? 2.511 152.615 44.961 1.00 6.11 208 MET A C 1
ATOM 689 O O . MET A 1 81 ? 1.760 153.551 44.703 1.00 7.14 208 MET A O 1
ATOM 698 N N . ILE A 1 82 ? 2.691 152.185 46.229 1.00 6.00 209 ILE A N 1
ATOM 699 C CA . ILE A 1 82 ? 2.096 152.867 47.401 1.00 6.21 209 ILE A CA 1
ATOM 700 C C . ILE A 1 82 ? 2.908 154.104 47.794 1.00 6.35 209 ILE A C 1
ATOM 701 O O . ILE A 1 82 ? 2.359 155.186 48.011 1.00 7.53 209 ILE A O 1
ATOM 706 N N . TYR A 1 83 ? 4.236 153.942 47.883 1.00 6.23 210 TYR A N 1
ATOM 707 C CA . TYR A 1 83 ? 5.093 155.057 48.313 1.00 6.52 210 TYR A CA 1
ATOM 708 C C . TYR A 1 83 ? 5.256 156.162 47.251 1.00 7.00 210 TYR A C 1
ATOM 709 O O . TYR A 1 83 ? 5.269 157.380 47.618 1.00 7.93 210 TYR A O 1
ATOM 718 N N . ASN A 1 84 ? 5.453 155.794 45.988 1.00 7.23 211 ASN A N 1
ATOM 719 C CA . ASN A 1 84 ? 5.736 156.759 44.884 1.00 7.77 211 ASN A CA 1
ATOM 720 C C . ASN A 1 84 ? 4.430 157.128 44.155 1.00 8.99 211 ASN A C 1
ATOM 721 O O . ASN A 1 84 ? 3.578 156.264 43.958 1.00 8.99 211 ASN A O 1
ATOM 726 N N . LYS A 1 85 ? 4.323 158.392 43.731 1.00 10.90 212 LYS A N 1
ATOM 727 C CA . LYS A 1 85 ? 3.164 158.826 42.955 1.00 12.39 212 LYS A CA 1
ATOM 728 C C . LYS A 1 85 ? 3.195 158.261 41.527 1.00 11.91 212 LYS A C 1
ATOM 729 O O . LYS A 1 85 ? 4.291 157.981 40.996 1.00 11.01 212 LYS A O 1
ATOM 735 N N . PRO A 1 86 ? 2.036 158.149 40.882 1.00 12.24 213 PRO A N 1
ATOM 736 C CA . PRO A 1 86 ? 1.970 157.600 39.524 1.00 13.13 213 PRO A CA 1
ATOM 737 C C . PRO A 1 86 ? 2.906 158.246 38.478 1.00 13.86 213 PRO A C 1
ATOM 738 O O . PRO A 1 86 ? 3.370 157.524 37.618 1.00 13.53 213 PRO A O 1
ATOM 742 N N . GLU A 1 87 ? 3.239 159.520 38.575 1.00 15.27 214 GLU A N 1
ATOM 743 C CA A GLU A 1 87 ? 4.081 160.191 37.542 0.50 16.62 214 GLU A CA 1
ATOM 744 C CA B GLU A 1 87 ? 4.059 160.174 37.539 0.50 16.52 214 GLU A CA 1
ATOM 745 C C . GLU A 1 87 ? 5.589 159.863 37.629 1.00 17.13 214 GLU A C 1
ATOM 746 O O . GLU A 1 87 ? 6.397 160.200 36.715 1.00 18.63 214 GLU A O 1
ATOM 757 N N . THR A 1 88 ? 6.004 159.199 38.683 1.00 12.58 215 THR A N 1
ATOM 758 C CA . THR A 1 88 ? 7.415 159.091 39.004 1.00 11.27 215 THR A CA 1
ATOM 759 C C . THR A 1 88 ? 8.081 157.925 38.284 1.00 9.70 215 THR A C 1
ATOM 760 O O . THR A 1 88 ? 7.442 156.953 37.914 1.00 9.61 215 THR A O 1
ATOM 764 N N . ILE A 1 89 ? 9.400 158.009 38.173 1.00 9.63 216 ILE A N 1
ATOM 765 C CA . ILE A 1 89 ? 10.138 156.988 37.583 1.00 9.61 216 ILE A CA 1
ATOM 766 C C . ILE A 1 89 ? 10.021 155.623 38.327 1.00 8.09 216 ILE A C 1
ATOM 767 O O . ILE A 1 89 ? 10.017 154.512 37.729 1.00 8.70 216 ILE A O 1
ATOM 772 N N . TYR A 1 90 ? 9.903 155.671 39.655 1.00 7.82 217 TYR A N 1
ATOM 773 C CA . 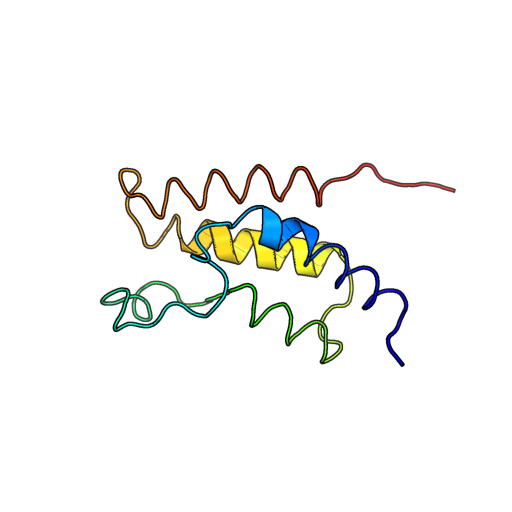TYR A 1 90 ? 9.866 154.449 40.485 1.00 7.68 217 TYR A CA 1
ATOM 774 C C . TYR A 1 90 ? 8.547 153.694 40.391 1.00 7.27 217 TYR A C 1
ATOM 775 O O . TYR A 1 90 ? 8.550 152.445 40.319 1.00 7.08 217 TYR A O 1
ATOM 784 N N . TYR A 1 91 ? 7.447 154.427 40.260 1.00 7.18 218 TYR A N 1
ATOM 785 C CA . TYR A 1 91 ? 6.123 153.816 40.006 1.00 7.46 218 TYR A CA 1
ATOM 786 C C . TYR A 1 91 ? 6.097 153.131 38.643 1.00 7.37 218 TYR A C 1
ATOM 787 O O . TYR A 1 91 ? 5.673 151.955 38.496 1.00 7.93 218 TYR A O 1
ATOM 796 N N . LYS A 1 92 ? 6.568 153.836 37.600 1.00 7.50 219 LYS A N 1
ATOM 797 C CA A LYS A 1 92 ? 6.646 153.287 36.243 0.50 7.79 219 LYS A CA 1
ATOM 798 C CA B LYS A 1 92 ? 6.594 153.298 36.254 0.50 7.70 219 LYS A CA 1
ATOM 799 C C . LYS A 1 92 ? 7.561 152.064 36.168 1.00 7.18 219 LYS A C 1
ATOM 800 O O . LYS A 1 92 ? 7.238 151.033 35.505 1.00 6.97 219 LYS A O 1
ATOM 811 N N . ALA A 1 93 ? 8.706 152.125 36.845 1.00 6.66 220 ALA A N 1
ATOM 812 C CA . ALA A 1 93 ? 9.650 150.978 36.886 1.00 6.67 220 ALA A CA 1
ATOM 813 C C . ALA A 1 93 ? 9.034 149.769 37.567 1.00 7.09 220 ALA A C 1
ATOM 814 O O . ALA A 1 93 ? 9.207 148.639 37.113 1.00 7.13 220 ALA A O 1
ATOM 816 N N . ALA A 1 94 ? 8.347 150.004 38.666 1.00 6.92 221 ALA A N 1
ATOM 817 C CA . ALA A 1 94 ? 7.629 148.894 39.341 1.00 6.79 221 ALA A CA 1
ATOM 818 C C . ALA A 1 94 ? 6.581 148.216 38.477 1.00 7.02 221 ALA A C 1
ATOM 819 O O . ALA A 1 94 ? 6.450 146.962 38.531 1.00 6.71 221 ALA A O 1
ATOM 821 N N . LYS A 1 95 ? 5.783 149.005 37.740 1.00 7.19 222 LYS A N 1
ATOM 822 C CA A LYS A 1 95 ? 4.797 148.447 36.833 0.80 8.31 222 LYS A CA 1
ATOM 823 C CA B LYS A 1 95 ? 4.830 148.430 36.798 0.20 7.60 222 LYS A CA 1
ATOM 824 C C . LYS A 1 95 ? 5.481 147.597 35.723 1.00 8.16 222 LYS A C 1
ATOM 825 O O . LYS A 1 95 ? 5.014 146.459 35.399 1.00 8.16 222 LYS A O 1
ATOM 836 N N . LYS A 1 96 ? 6.535 148.136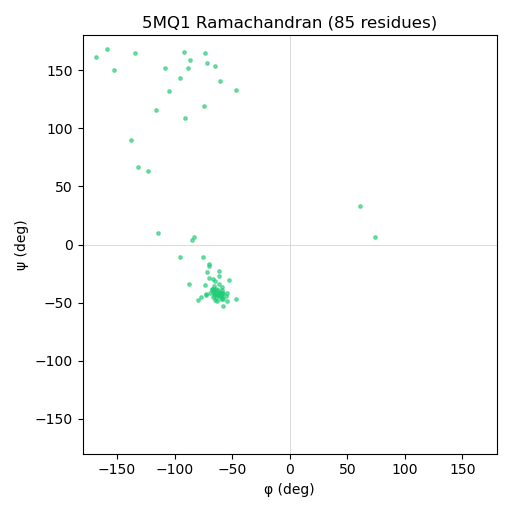 35.121 1.00 7.34 223 LYS A N 1
ATOM 837 C CA A LYS A 1 96 ? 7.229 147.417 34.081 0.50 7.22 223 LYS A CA 1
ATOM 838 C CA B LYS A 1 96 ? 7.282 147.428 34.076 0.50 7.60 223 LYS A CA 1
ATOM 839 C C . LYS A 1 96 ? 7.803 146.105 34.607 1.00 7.06 223 LYS A C 1
ATOM 840 O O . LYS A 1 96 ? 7.639 145.020 33.964 1.00 7.08 223 LYS A O 1
ATOM 851 N N . LEU A 1 97 ? 8.478 146.144 35.759 1.00 6.60 224 LEU A N 1
ATOM 852 C CA . LEU A 1 97 ? 9.070 144.949 36.357 1.00 6.67 224 LEU A CA 1
ATOM 853 C C . LEU A 1 97 ? 8.014 143.919 36.800 1.00 6.74 224 LEU A C 1
ATOM 854 O O . LEU A 1 97 ? 8.212 142.704 36.606 1.00 6.31 224 LEU A O 1
ATOM 859 N N . LEU A 1 98 ? 6.920 144.383 37.393 1.00 7.13 225 LEU A N 1
ATOM 860 C CA . LEU A 1 98 ? 5.850 143.455 37.806 1.00 7.30 225 LEU A CA 1
ATOM 861 C C . LEU A 1 98 ? 5.332 142.656 36.600 1.00 7.22 225 LEU A C 1
ATOM 862 O O . LEU A 1 98 ? 5.211 141.402 36.671 1.00 7.39 225 LEU A O 1
ATOM 867 N N . HIS A 1 99 ? 5.073 143.338 35.500 1.00 7.42 226 HIS A N 1
ATOM 868 C CA . HIS A 1 99 ? 4.595 142.658 34.308 1.00 7.69 226 HIS A CA 1
ATOM 869 C C . HIS A 1 99 ? 5.645 141.697 33.667 1.00 7.86 226 HIS A C 1
ATOM 870 O O . HIS A 1 99 ? 5.302 140.519 33.314 1.00 7.80 226 HIS A O 1
ATOM 877 N N . SER A 1 100 ? 6.878 142.129 33.526 1.00 7.39 227 SER A N 1
ATOM 878 C CA A SER A 1 100 ? 7.869 141.230 32.904 0.50 7.30 227 SER A CA 1
ATOM 879 C CA B SER A 1 100 ? 7.926 141.256 32.947 0.50 8.17 227 SER A CA 1
ATOM 880 C C . SER A 1 100 ? 8.164 140.058 33.846 1.00 7.80 227 SER A C 1
ATOM 881 O O . SER A 1 100 ? 8.370 138.934 33.382 1.00 8.57 227 SER A O 1
ATOM 886 N N . GLY A 1 101 ? 8.211 140.296 35.144 1.00 6.99 228 GLY A N 1
ATOM 887 C CA . GLY A 1 101 ? 8.495 139.222 36.097 1.00 7.20 228 GLY A CA 1
ATOM 888 C C . GLY A 1 101 ? 7.388 138.193 36.171 1.00 7.75 228 GLY A C 1
ATOM 889 O O . GLY A 1 101 ? 7.641 136.981 36.297 1.00 7.97 228 GLY A O 1
ATOM 890 N N . MET A 1 102 ? 6.143 138.656 36.103 1.00 8.06 229 MET A N 1
ATOM 891 C CA . MET A 1 102 ? 5.001 137.714 36.098 1.00 8.57 229 MET A CA 1
ATOM 892 C C . MET A 1 102 ? 4.987 136.875 34.809 1.00 9.77 229 MET A C 1
ATOM 893 O O . MET A 1 102 ? 4.491 135.711 34.818 1.00 9.51 229 MET A O 1
ATOM 898 N N . LYS A 1 103 ? 5.483 137.406 33.692 1.00 9.99 230 LYS A N 1
ATOM 899 C CA A LYS A 1 103 ? 5.618 136.548 32.485 0.50 10.98 230 LYS A CA 1
ATOM 900 C CA B LYS A 1 103 ? 5.633 136.566 32.493 0.50 11.07 230 LYS A CA 1
ATOM 901 C C . LYS A 1 103 ? 6.582 135.388 32.756 1.00 10.59 230 LYS A C 1
ATOM 902 O O . LYS A 1 103 ? 6.366 134.255 32.243 1.00 12.33 230 LYS A O 1
ATOM 913 N N . ILE A 1 104 ? 7.634 135.611 33.545 1.00 10.17 231 ILE A N 1
ATOM 914 C CA . ILE A 1 104 ? 8.602 134.589 33.932 1.00 10.68 231 ILE A CA 1
ATOM 915 C C . ILE A 1 104 ? 7.990 133.615 34.940 1.00 11.85 231 ILE A C 1
ATOM 916 O O . ILE A 1 104 ? 8.215 132.382 34.819 1.00 13.84 231 ILE A O 1
ATOM 925 N N . LEU A 1 105 ? 7.253 134.096 35.939 1.00 10.43 232 LEU A N 1
ATOM 926 C CA . LEU A 1 105 ? 6.835 133.290 37.073 1.00 10.96 232 LEU A CA 1
ATOM 927 C C . LEU A 1 105 ? 5.510 132.528 36.846 1.00 12.71 232 LEU A C 1
ATOM 928 O O . LEU A 1 105 ? 5.330 131.424 37.423 1.00 12.98 232 LEU A O 1
ATOM 933 N N . SER A 1 106 ? 4.582 133.109 36.095 1.00 12.97 233 SER A N 1
ATOM 934 C CA A SER A 1 106 ? 3.242 132.531 35.874 0.50 12.94 233 SER A CA 1
ATOM 935 C CA B SER A 1 106 ? 3.261 132.500 35.998 0.50 13.59 233 SER A CA 1
ATOM 936 C C . SER A 1 106 ? 3.291 131.289 35.060 1.00 13.36 233 SER A C 1
ATOM 937 O O . SER A 1 106 ? 4.017 131.245 34.078 1.00 16.80 233 SER A O 1
ATOM 942 N N . GLN A 1 107 ? 2.464 130.289 35.397 1.00 11.10 234 GLN A N 1
ATOM 943 C CA A GLN A 1 107 ? 2.287 129.143 34.508 0.40 11.69 234 GLN A CA 1
ATOM 944 C CA B GLN A 1 107 ? 2.457 128.986 34.704 0.30 11.65 234 GLN A CA 1
ATOM 945 C CA C GLN A 1 107 ? 2.512 128.951 34.783 0.30 11.40 234 GLN A CA 1
ATOM 946 C C . GLN A 1 107 ? 1.114 128.301 34.845 1.00 10.95 234 GLN A C 1
ATOM 947 O O . GLN A 1 107 ? 0.474 128.423 35.879 1.00 9.27 234 GLN A O 1
ATOM 963 N N . GLU A 1 108 ? 0.712 127.530 33.818 1.00 10.79 235 GLU A N 1
ATOM 964 C CA A GLU A 1 108 ? -0.395 126.580 33.838 0.30 10.19 235 GLU A CA 1
ATOM 965 C CA B GLU A 1 108 ? -0.474 126.693 33.965 0.20 10.24 235 GLU A CA 1
ATOM 966 C CA C GLU A 1 108 ? -0.418 126.602 33.851 0.20 10.34 235 GLU A CA 1
ATOM 967 C CA D GLU A 1 108 ? -0.523 126.740 34.036 0.30 10.07 235 GLU A CA 1
ATOM 968 C C . GLU A 1 108 ? -0.132 125.488 34.849 1.00 9.62 235 GLU A C 1
ATOM 969 O O . GLU A 1 108 ? 0.993 125.130 35.026 1.00 9.31 235 GLU A O 1
ATOM 990 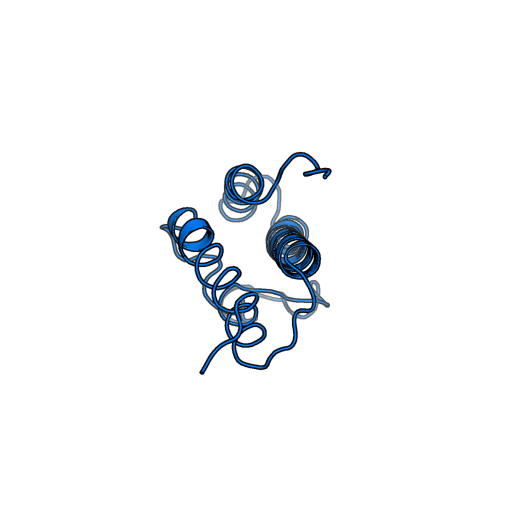N N . ARG A 1 109 ? -1.165 124.928 35.479 1.00 9.57 236 ARG A N 1
ATOM 991 C CA A ARG A 1 109 ? -0.965 123.689 36.232 0.60 8.85 236 ARG A CA 1
ATOM 992 C CA B ARG A 1 109 ? -1.095 123.620 36.168 0.40 9.32 236 ARG A CA 1
ATOM 993 C C . ARG A 1 109 ? -0.385 122.577 35.336 1.00 8.77 236 ARG A C 1
ATOM 994 O O . ARG A 1 109 ? -0.622 122.547 34.104 1.00 10.34 236 ARG A O 1
ATOM 1009 N N . ILE A 1 110 ? 0.371 121.709 35.961 1.00 8.34 237 ILE A N 1
ATOM 1010 C CA . ILE A 1 110 ? 0.959 120.497 35.342 1.00 9.96 237 ILE A CA 1
ATOM 1011 C C . ILE A 1 110 ? 0.338 119.293 36.076 1.00 10.89 237 ILE A C 1
ATOM 1012 O O . ILE A 1 110 ? 0.549 119.120 37.300 1.00 10.00 237 ILE A O 1
ATOM 1017 N N . GLN A 1 111 ? -0.441 118.464 35.342 1.00 12.59 238 GLN A N 1
ATOM 1018 C CA . GLN A 1 111 ? -1.183 117.321 35.932 1.00 14.44 238 GLN A CA 1
ATOM 1019 C C . GLN A 1 111 ? -0.478 116.028 35.454 1.00 14.20 238 GLN A C 1
ATOM 1020 O O . GLN A 1 111 ? 0.036 115.939 34.321 1.00 14.07 238 GLN A O 1
ATOM 1026 N N . SER A 1 112 ? -0.569 114.988 36.252 1.00 16.81 239 SER A N 1
ATOM 1027 C CA . SER A 1 112 ? -0.142 113.688 35.883 1.00 19.87 239 SER A CA 1
ATOM 1028 C C . SER A 1 112 ? -1.040 113.050 34.832 1.00 21.33 239 SER A C 1
ATOM 1029 O O . SER A 1 112 ? -0.591 111.988 34.301 1.00 22.93 239 SER A O 1
#

GO terms:
  GO:0005634 nucleus (C, IDA)
  GO:0042393 histone binding (F, IDA)
  GO:0006357 regulation of transcription by RNA polymerase II (P, IDA)
  GO:0003713 transcription coactivator activity (F, IDA)
  GO:0003714 transcription corepressor activity (F, IDA)
  GO:0045892 negative regulation of DNA-templated transcription (P, IDA)
  GO:2000134 negative regulation of G1/S transition of mitotic cell cycle (P, IDA)
  GO:0140015 histone H3K14ac reader activity (F, IDA)
  GO:0005515 protein binding (F, IPI)
  GO:0002039 p53 binding (F, IPI)
  GO:0005634 nucleus (C, TAS)
  GO:0005737 cytoplasm (C, TAS)
  GO:0005654 nucleoplasm (C, TAS)
  GO:0005654 nucleoplasm (C, IDA)
  GO:0000976 transcription cis-regulatory region binding (F, IDA)
  GO:0005634 nucleus (C, EXP)
  GO:0005694 chromosome (C, EXP)
  GO:0005634 nucleus (C, HDA)
  GO:0045815 transcription initiation-coupled chromatin remodeling (P, IMP)
  GO:0007346 regulation of mitotic cell cycle (P, IMP)